Protein AF-A0A2W4L1Z7-F1 (afdb_monomer)

Nearest PDB structures (foldseek):
  4op0-assembly1_A  TM=9.145E-01  e=4.582E-07  Mycobacterium tuberculosis H37Rv
  4xty-assembly2_B  TM=9.457E-01  e=2.290E-06  Mycobacterium tuberculosis
  3l2z-assembly1_A  TM=9.391E-01  e=1.672E-04  Mycobacterium tuberculosis H37Rv
  2cgh-assembly1_A  TM=9.455E-01  e=3.056E-04  Mycobacterium tuberculosis H37Rv
  6jhu-assembly1_A-2  TM=7.944E-01  e=6.098E-02  Leishmania major

Radius of gyration: 16.75 Å; Cα contacts (8 Å, |Δi|>4): 162; chains: 1; bounding box: 35×50×41 Å

Mean predicted aligned error: 8.96 Å

Sequence (113 aa):
MPSSSPYSDLDRPPLDARGLQRALITPEGLWTRLEVRPETGSTNADVAAAARAGEPEGLVVAAEWQSAGRGRLGRGWSSPPRAGIAVSVLLRPGVPVPGRGWPAVAPTGYGWL

Structure (mmCIF, N/CA/C/O backbone):
data_AF-A0A2W4L1Z7-F1
#
_entry.id   AF-A0A2W4L1Z7-F1
#
loop_
_atom_site.group_PDB
_atom_site.id
_atom_site.type_symbol
_atom_site.label_atom_id
_atom_site.label_alt_id
_atom_site.label_comp_id
_atom_site.label_asym_id
_atom_site.label_entity_id
_atom_site.label_seq_id
_atom_site.pdbx_PDB_ins_code
_atom_site.Cartn_x
_atom_site.Cartn_y
_atom_site.Cartn_z
_atom_site.occupancy
_atom_site.B_iso_or_equiv
_atom_site.auth_seq_id
_atom_site.auth_comp_id
_atom_site.auth_asym_id
_atom_site.auth_atom_id
_atom_site.pdbx_PDB_model_num
ATOM 1 N N . MET A 1 1 ? 21.047 -33.551 -10.735 1.00 39.97 1 MET A N 1
ATOM 2 C CA . MET A 1 1 ? 20.010 -33.131 -9.771 1.00 39.97 1 MET A CA 1
ATOM 3 C C . MET A 1 1 ? 20.296 -31.684 -9.400 1.00 39.97 1 MET A C 1
ATOM 5 O O . MET A 1 1 ? 21.307 -31.472 -8.737 1.00 39.97 1 MET A O 1
ATOM 9 N N . PRO A 1 2 ? 19.550 -30.681 -9.894 1.00 43.66 2 PRO A N 1
ATOM 10 C CA . PRO A 1 2 ? 19.815 -29.306 -9.505 1.00 43.66 2 PRO A CA 1
ATOM 11 C C . PRO A 1 2 ? 19.295 -29.068 -8.083 1.00 43.66 2 PRO A C 1
ATOM 13 O O . PRO A 1 2 ? 18.228 -29.541 -7.705 1.00 43.66 2 PRO A O 1
ATOM 16 N N . SER A 1 3 ? 20.122 -28.382 -7.302 1.00 48.25 3 SER A N 1
ATOM 17 C CA . SER A 1 3 ? 19.930 -28.019 -5.899 1.00 48.25 3 SER A CA 1
ATOM 18 C C . SER A 1 3 ? 18.588 -27.319 -5.650 1.00 48.25 3 SER A C 1
ATOM 20 O O . SER A 1 3 ? 18.295 -26.298 -6.268 1.00 48.25 3 SER A O 1
ATOM 22 N N . SER A 1 4 ? 17.788 -27.851 -4.724 1.00 54.62 4 SER A N 1
ATOM 23 C CA . SER A 1 4 ? 16.514 -27.283 -4.276 1.00 54.62 4 SER A CA 1
ATOM 24 C C . SER A 1 4 ? 16.745 -26.221 -3.198 1.00 54.62 4 SER A C 1
ATOM 26 O O . SER A 1 4 ? 16.448 -26.435 -2.020 1.00 54.62 4 SER A O 1
ATOM 28 N N . SER A 1 5 ? 17.309 -25.075 -3.578 1.00 39.66 5 SER A N 1
ATOM 29 C CA . SER A 1 5 ? 17.205 -23.899 -2.717 1.00 39.66 5 SER A CA 1
ATOM 30 C C . SER A 1 5 ? 15.799 -23.305 -2.891 1.00 39.66 5 SER A C 1
ATOM 32 O O . SER A 1 5 ? 15.380 -23.072 -4.026 1.00 39.66 5 SER A O 1
ATOM 34 N N . PRO A 1 6 ? 15.057 -23.020 -1.804 1.00 49.25 6 PRO A N 1
ATOM 35 C CA . PRO A 1 6 ? 13.738 -22.378 -1.874 1.00 49.25 6 PRO A CA 1
ATOM 36 C C . PRO A 1 6 ? 13.782 -20.959 -2.474 1.00 49.25 6 PRO A C 1
ATOM 38 O O . PRO A 1 6 ? 12.744 -20.338 -2.664 1.00 49.25 6 PRO A O 1
ATOM 41 N N . TYR A 1 7 ? 14.978 -20.454 -2.795 1.00 51.69 7 TYR A N 1
ATOM 42 C CA . TYR A 1 7 ? 15.223 -19.156 -3.419 1.00 51.69 7 TYR A CA 1
ATOM 43 C C . TYR A 1 7 ? 15.561 -19.241 -4.922 1.00 51.69 7 TYR A C 1
ATOM 45 O O . TYR A 1 7 ? 16.008 -18.252 -5.495 1.00 51.69 7 TYR A O 1
ATOM 53 N N . SER A 1 8 ? 15.437 -20.412 -5.561 1.00 46.72 8 SER A N 1
ATOM 54 C CA . SER A 1 8 ? 15.895 -20.633 -6.949 1.00 46.72 8 SER A CA 1
ATOM 55 C C . SER A 1 8 ? 14.829 -20.493 -8.033 1.00 46.72 8 SER A C 1
ATOM 57 O O . SER A 1 8 ? 15.180 -20.544 -9.210 1.00 46.72 8 SER A O 1
ATOM 59 N N . ASP A 1 9 ? 13.561 -20.294 -7.675 1.00 53.19 9 ASP A N 1
ATOM 60 C CA . ASP A 1 9 ? 12.516 -20.053 -8.669 1.00 53.19 9 ASP A CA 1
ATOM 61 C C . ASP A 1 9 ? 12.488 -18.561 -9.064 1.00 53.19 9 ASP A C 1
ATOM 63 O O . ASP A 1 9 ? 11.931 -17.707 -8.369 1.00 53.19 9 ASP A O 1
ATOM 67 N N . LEU A 1 10 ? 13.201 -18.228 -10.147 1.00 59.97 10 LEU A N 1
ATOM 68 C CA . LEU A 1 10 ? 13.357 -16.867 -10.678 1.00 59.97 10 LEU A CA 1
ATOM 69 C C . LEU A 1 10 ? 12.201 -16.427 -11.588 1.00 59.97 10 LEU A C 1
ATOM 71 O O . LEU A 1 10 ? 12.211 -15.276 -12.033 1.00 59.97 10 LEU A O 1
ATOM 75 N N . ASP A 1 11 ? 11.200 -17.278 -11.832 1.00 70.56 11 ASP A N 1
ATOM 76 C CA . ASP A 1 11 ? 10.068 -16.934 -12.705 1.00 70.56 11 ASP A CA 1
ATOM 77 C C . ASP A 1 11 ? 9.191 -15.813 -12.109 1.00 70.56 11 ASP A C 1
ATOM 79 O O . ASP A 1 11 ? 8.400 -15.186 -12.824 1.00 70.56 11 ASP A O 1
ATOM 83 N N . ARG A 1 12 ? 9.406 -15.506 -10.812 1.00 77.44 12 ARG A N 1
ATOM 84 C CA . ARG A 1 12 ? 8.825 -14.398 -10.032 1.00 77.44 12 ARG A CA 1
ATOM 85 C C . ARG A 1 12 ? 7.352 -14.203 -10.389 1.00 77.44 12 ARG A C 1
A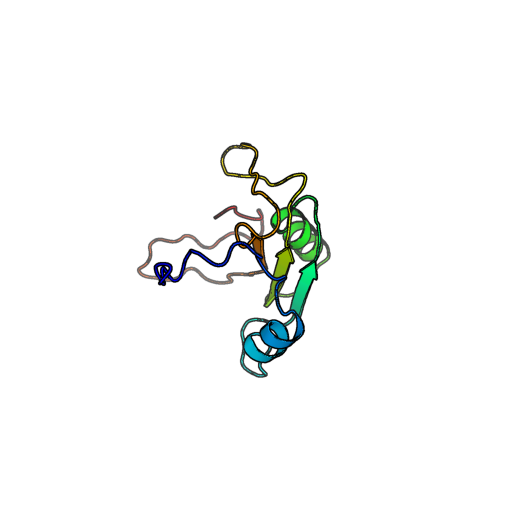TOM 87 O O . ARG A 1 12 ? 7.013 -13.191 -11.002 1.00 77.44 12 ARG A O 1
ATOM 94 N N . PRO A 1 13 ? 6.474 -15.175 -10.105 1.00 85.88 13 PRO A N 1
ATOM 95 C CA . PRO A 1 13 ? 5.067 -15.072 -10.472 1.00 85.88 13 PRO A CA 1
ATOM 96 C C . PRO A 1 13 ? 4.429 -13.811 -9.862 1.00 85.88 13 PRO A C 1
ATOM 98 O O . PRO A 1 13 ? 4.886 -13.345 -8.816 1.00 85.88 13 PRO A O 1
ATOM 101 N N . PRO A 1 14 ? 3.407 -13.229 -10.514 1.00 88.00 14 PRO A N 1
ATOM 102 C CA . PRO A 1 14 ? 2.694 -12.091 -9.948 1.00 88.00 14 PRO A CA 1
ATOM 103 C C . PRO A 1 14 ? 1.983 -12.480 -8.644 1.00 88.00 14 PRO A C 1
ATOM 105 O O . PRO A 1 14 ? 1.645 -13.645 -8.417 1.00 88.00 14 PRO A O 1
ATOM 108 N N . LEU A 1 15 ? 1.713 -11.484 -7.810 1.00 90.44 15 LEU A N 1
ATOM 109 C CA . LEU A 1 15 ? 0.868 -11.575 -6.633 1.00 90.44 15 LEU A CA 1
ATOM 110 C C . LEU A 1 15 ? -0.518 -12.110 -7.018 1.00 90.44 15 LEU A C 1
ATOM 112 O O . LEU A 1 15 ? -1.227 -11.546 -7.855 1.00 90.44 15 LEU A O 1
ATOM 116 N N . ASP A 1 16 ? -0.945 -13.179 -6.345 1.00 93.44 16 ASP A N 1
ATOM 117 C CA . ASP A 1 16 ? -2.312 -13.685 -6.457 1.00 93.44 16 ASP A CA 1
ATOM 118 C C . ASP A 1 16 ? -3.273 -12.750 -5.712 1.00 93.44 16 ASP A C 1
ATOM 120 O O . ASP A 1 16 ? -3.567 -12.929 -4.528 1.00 93.44 16 ASP A O 1
ATOM 124 N N . ALA A 1 17 ? -3.782 -11.740 -6.418 1.00 92.31 17 ALA A N 1
ATOM 125 C CA . ALA A 1 17 ? -4.703 -10.758 -5.855 1.00 92.31 17 ALA A CA 1
ATOM 126 C C . ALA A 1 17 ? -5.951 -11.404 -5.228 1.00 92.31 17 ALA A C 1
ATOM 128 O O . ALA A 1 17 ? -6.418 -10.957 -4.181 1.00 92.31 17 ALA A O 1
ATOM 129 N N . ARG A 1 18 ? -6.476 -12.484 -5.822 1.00 94.19 18 ARG A N 1
ATOM 130 C CA . ARG A 1 18 ? -7.666 -13.178 -5.305 1.00 94.19 18 ARG A CA 1
ATOM 131 C C . ARG A 1 18 ? -7.340 -13.994 -4.062 1.00 94.19 18 ARG A C 1
ATOM 133 O O . ARG A 1 18 ? -8.130 -14.012 -3.118 1.00 94.19 18 ARG A O 1
ATOM 140 N N . GLY A 1 19 ? -6.203 -14.685 -4.059 1.00 94.75 19 GLY A N 1
ATOM 141 C CA . GLY A 1 19 ? -5.687 -15.383 -2.885 1.00 94.75 19 GLY A CA 1
ATOM 142 C C . GLY A 1 19 ? -5.482 -14.428 -1.714 1.00 94.75 19 GLY A C 1
ATOM 143 O O . GLY A 1 19 ? -6.006 -14.669 -0.628 1.00 94.75 19 GLY A O 1
ATOM 144 N N . LEU A 1 20 ? -4.819 -13.298 -1.965 1.00 94.88 20 LEU A N 1
ATOM 145 C CA . LEU A 1 20 ? -4.568 -12.265 -0.963 1.00 94.88 20 LEU A CA 1
ATOM 146 C C . LEU A 1 20 ? -5.859 -11.622 -0.451 1.00 94.88 20 LEU A C 1
ATOM 148 O O . LEU A 1 20 ? -6.009 -11.462 0.755 1.00 94.88 20 LEU A O 1
ATOM 152 N N . GLN A 1 21 ? -6.816 -11.304 -1.325 1.00 95.75 21 GLN A N 1
ATOM 153 C CA . GLN A 1 21 ? -8.091 -10.725 -0.899 1.00 95.75 21 GLN A CA 1
ATOM 154 C C . GLN A 1 21 ? -8.860 -11.678 0.024 1.00 95.75 21 GLN A C 1
ATOM 156 O O . GLN A 1 21 ? -9.354 -11.245 1.060 1.00 95.75 21 GLN A O 1
ATOM 161 N N . ARG A 1 22 ? -8.910 -12.978 -0.305 1.00 96.00 22 ARG A N 1
ATOM 162 C CA . ARG A 1 22 ? -9.540 -13.994 0.557 1.00 96.00 22 ARG A CA 1
ATOM 163 C C . ARG A 1 22 ? -8.827 -14.164 1.897 1.00 96.00 22 ARG A C 1
ATOM 165 O O . ARG A 1 22 ? -9.481 -14.455 2.889 1.00 96.00 22 ARG A O 1
ATOM 172 N N . ALA A 1 23 ? -7.502 -14.038 1.912 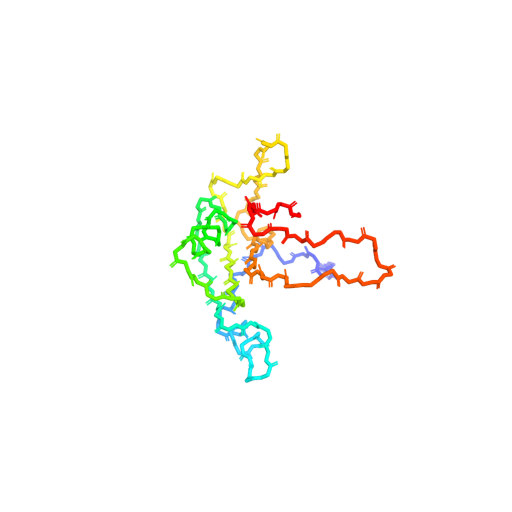1.00 94.94 23 ALA A N 1
ATOM 173 C CA . ALA A 1 23 ? -6.705 -14.229 3.118 1.00 94.94 23 ALA A CA 1
ATOM 174 C C . ALA A 1 23 ? -6.717 -13.005 4.048 1.00 94.94 23 ALA A C 1
ATOM 176 O O . ALA A 1 23 ? -6.661 -13.167 5.263 1.00 94.94 23 ALA A O 1
ATOM 177 N N . LEU A 1 24 ? -6.754 -11.789 3.490 1.00 95.19 24 LEU A N 1
ATOM 178 C CA . LEU A 1 24 ? -6.581 -10.546 4.24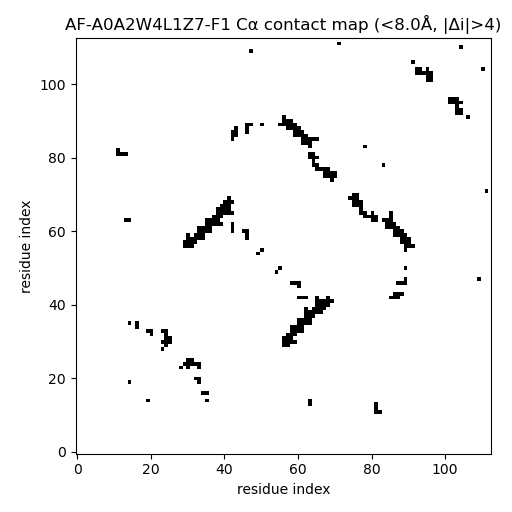7 1.00 95.19 24 LEU A CA 1
ATOM 179 C C . LEU A 1 24 ? -7.901 -9.865 4.613 1.00 95.19 24 LEU A C 1
ATOM 181 O O . LEU A 1 24 ? -7.980 -9.266 5.682 1.00 95.19 24 LEU A O 1
ATOM 185 N N . ILE A 1 25 ? -8.920 -9.945 3.753 1.00 96.56 25 ILE A N 1
ATOM 186 C CA . ILE A 1 25 ? -10.202 -9.267 3.970 1.00 96.56 25 ILE A CA 1
ATOM 187 C C . ILE A 1 25 ? -11.165 -10.248 4.639 1.00 96.56 25 ILE A C 1
ATOM 189 O O . ILE A 1 25 ? -11.779 -11.089 3.984 1.00 96.56 25 ILE A O 1
ATOM 193 N N . THR A 1 26 ? -11.268 -10.148 5.962 1.00 95.00 26 THR A N 1
ATOM 194 C CA . THR A 1 26 ? -12.118 -11.004 6.804 1.00 95.00 26 THR A CA 1
ATOM 195 C C . THR A 1 26 ? -13.107 -10.145 7.600 1.00 95.00 26 THR A C 1
ATOM 197 O O . THR A 1 26 ? -12.818 -8.966 7.810 1.00 95.00 26 THR A O 1
ATOM 200 N N . PRO A 1 27 ? -14.269 -10.677 8.031 1.00 90.06 27 PRO A N 1
ATOM 201 C CA . PRO A 1 27 ? -15.312 -9.863 8.666 1.00 90.06 27 PRO A CA 1
ATOM 202 C C . PRO A 1 27 ? -14.855 -9.139 9.944 1.00 90.06 27 PRO A C 1
ATOM 204 O O . PRO A 1 27 ? -15.262 -8.007 10.183 1.00 90.06 27 PRO A O 1
ATOM 207 N N . GLU A 1 28 ? -13.971 -9.755 10.730 1.00 90.62 28 GLU A N 1
ATOM 208 C CA . GLU A 1 28 ? -13.385 -9.187 11.953 1.00 90.62 28 GLU A CA 1
ATOM 209 C C . GLU A 1 28 ? -11.944 -8.679 11.742 1.00 90.62 28 GLU A C 1
ATOM 211 O O . GLU A 1 28 ? -11.222 -8.390 12.700 1.00 90.62 28 GLU A O 1
ATOM 216 N N . GLY A 1 29 ? -11.498 -8.611 10.486 1.00 89.88 29 GLY A N 1
ATOM 217 C CA . GLY A 1 29 ? -10.143 -8.230 10.114 1.00 89.88 29 GLY A CA 1
ATOM 218 C C . GLY A 1 29 ? -9.914 -6.721 10.120 1.00 89.88 29 GLY A C 1
ATOM 219 O O . GLY A 1 29 ? -10.814 -5.925 9.872 1.00 89.88 29 GLY A O 1
ATOM 220 N N . LEU A 1 30 ? -8.658 -6.326 10.339 1.00 92.50 30 LEU A N 1
ATOM 221 C CA . LEU A 1 30 ? -8.230 -4.926 10.237 1.00 92.50 30 LEU A CA 1
ATOM 222 C C . LEU A 1 30 ? -8.267 -4.408 8.789 1.00 92.50 30 LEU A C 1
ATOM 224 O O . LEU A 1 30 ? -8.464 -3.219 8.551 1.00 92.50 30 LEU A O 1
ATOM 228 N N . TRP A 1 31 ? -8.036 -5.293 7.818 1.00 96.56 31 TRP A N 1
ATOM 229 C CA . TRP A 1 31 ? -7.956 -4.925 6.410 1.00 96.56 31 TRP A CA 1
ATOM 230 C C . TRP A 1 31 ? -9.337 -4.964 5.774 1.00 96.56 31 TRP A C 1
ATOM 232 O O . TRP A 1 31 ? -9.988 -6.005 5.720 1.00 96.56 31 TRP A O 1
ATOM 242 N N . THR A 1 32 ? -9.760 -3.817 5.260 1.00 96.00 32 THR A N 1
ATOM 243 C CA . THR A 1 32 ? -11.095 -3.613 4.690 1.00 96.00 32 THR A CA 1
ATOM 244 C C . THR A 1 32 ? -11.066 -3.596 3.165 1.00 96.00 32 THR A C 1
ATOM 246 O O . THR A 1 32 ? -12.064 -3.915 2.519 1.00 96.00 32 THR A O 1
ATOM 249 N N . ARG A 1 33 ? -9.910 -3.273 2.569 1.00 96.81 33 ARG A N 1
ATOM 250 C CA . ARG A 1 33 ? -9.727 -3.193 1.118 1.00 96.81 33 ARG A CA 1
ATOM 251 C C . ARG A 1 33 ? -8.287 -3.500 0.722 1.00 96.81 33 ARG A C 1
ATOM 253 O O . ARG A 1 33 ? -7.354 -2.988 1.330 1.00 96.81 33 ARG A O 1
ATOM 260 N N . LEU A 1 34 ? -8.119 -4.289 -0.337 1.00 97.75 34 LEU A N 1
ATOM 261 C CA . LEU A 1 34 ? -6.827 -4.591 -0.949 1.00 97.75 34 LEU A CA 1
ATOM 262 C C . LEU A 1 34 ? -6.829 -4.149 -2.412 1.00 97.75 34 LEU A C 1
ATOM 264 O O . LEU A 1 34 ? -7.710 -4.535 -3.177 1.00 97.75 34 LEU A O 1
ATOM 268 N N . GLU A 1 35 ? -5.799 -3.412 -2.807 1.00 97.62 35 GLU A N 1
ATOM 269 C CA . GLU A 1 35 ? -5.500 -3.110 -4.202 1.00 97.62 35 GLU A CA 1
ATOM 270 C C . GLU A 1 35 ? -4.137 -3.682 -4.581 1.00 97.62 35 GLU A C 1
ATOM 272 O O . GLU A 1 35 ? -3.116 -3.283 -4.024 1.00 97.62 35 GLU A O 1
ATOM 277 N N . VAL A 1 36 ? -4.117 -4.596 -5.551 1.00 96.25 36 VAL A N 1
ATOM 278 C CA . VAL A 1 36 ? -2.882 -5.111 -6.152 1.00 96.25 36 VAL A CA 1
ATOM 279 C C . VAL A 1 36 ? -2.727 -4.484 -7.528 1.00 96.25 36 VAL A C 1
ATOM 281 O O . VAL A 1 36 ? -3.589 -4.650 -8.392 1.00 96.25 36 VAL A O 1
ATOM 284 N N . ARG A 1 37 ? -1.639 -3.740 -7.723 1.00 95.12 37 ARG A N 1
ATOM 285 C CA . ARG A 1 37 ? -1.361 -3.001 -8.956 1.00 95.12 37 ARG A CA 1
ATOM 286 C C . ARG A 1 37 ? -0.155 -3.605 -9.683 1.00 95.12 37 ARG A C 1
ATOM 288 O O . ARG A 1 37 ? 0.841 -3.923 -9.036 1.00 95.12 37 ARG A O 1
ATOM 295 N N . PRO A 1 38 ? -0.181 -3.724 -11.020 1.00 92.31 38 PRO A N 1
ATOM 296 C CA . PRO A 1 38 ? 1.011 -4.130 -11.766 1.00 92.31 38 PRO A CA 1
ATOM 297 C C . PRO A 1 38 ? 2.123 -3.071 -11.676 1.00 92.31 38 PRO A C 1
ATOM 299 O O . PRO A 1 38 ? 3.302 -3.402 -11.653 1.00 92.31 38 PRO A O 1
ATOM 302 N N . GLU A 1 39 ? 1.754 -1.795 -11.576 1.00 93.38 39 GLU A N 1
ATOM 303 C CA . GLU A 1 39 ? 2.684 -0.675 -11.471 1.00 93.38 39 GLU A CA 1
ATOM 304 C C . GLU A 1 39 ? 2.042 0.478 -10.691 1.00 93.38 39 GLU A C 1
ATOM 306 O O . GLU A 1 39 ? 0.831 0.702 -10.760 1.00 93.38 39 GLU A O 1
ATOM 311 N N . THR A 1 40 ? 2.865 1.235 -9.968 1.00 96.50 40 THR A N 1
ATOM 312 C CA . THR A 1 40 ? 2.520 2.568 -9.460 1.00 96.50 40 THR A CA 1
ATOM 313 C C . THR A 1 40 ? 3.762 3.459 -9.407 1.00 96.50 40 THR A C 1
ATOM 315 O O . THR A 1 40 ? 4.892 2.976 -9.428 1.00 96.50 40 THR A O 1
ATOM 318 N N . GLY A 1 41 ? 3.578 4.773 -9.270 1.00 94.88 41 GLY A N 1
ATOM 319 C CA . GLY A 1 41 ? 4.668 5.655 -8.858 1.00 94.88 41 GLY A CA 1
ATOM 320 C C . GLY A 1 41 ? 5.171 5.273 -7.463 1.00 94.88 41 GLY A C 1
ATOM 321 O O . GLY A 1 41 ? 6.350 4.974 -7.274 1.00 94.88 41 GLY A O 1
ATOM 322 N N . SER A 1 42 ? 4.278 5.230 -6.470 1.00 95.62 42 SER A N 1
ATOM 323 C CA . SER A 1 42 ? 4.610 4.745 -5.129 1.00 95.62 42 SER A CA 1
ATOM 324 C C . SER A 1 42 ? 3.377 4.310 -4.348 1.00 95.62 42 SER A C 1
ATOM 326 O O . SER A 1 42 ? 2.470 5.115 -4.158 1.00 95.62 42 SER A O 1
ATOM 328 N N . THR A 1 43 ? 3.382 3.087 -3.807 1.00 97.06 43 THR A N 1
ATOM 329 C CA . THR A 1 43 ? 2.291 2.572 -2.955 1.00 97.06 43 THR A CA 1
ATOM 330 C C . THR A 1 43 ? 2.032 3.492 -1.761 1.00 97.06 43 THR A C 1
ATOM 332 O O . THR A 1 43 ? 0.890 3.719 -1.372 1.00 97.06 43 THR A O 1
ATOM 335 N N . ASN A 1 44 ? 3.088 4.104 -1.220 1.00 95.12 44 ASN A N 1
ATOM 336 C CA . ASN A 1 44 ? 2.973 5.033 -0.104 1.00 95.12 44 ASN A CA 1
ATOM 337 C C . ASN A 1 44 ? 2.349 6.372 -0.529 1.00 95.12 44 ASN A C 1
ATOM 339 O O . ASN A 1 44 ? 1.594 6.976 0.229 1.00 95.12 44 ASN A O 1
ATOM 343 N N . ALA A 1 45 ? 2.644 6.845 -1.745 1.00 94.62 45 ALA A N 1
ATOM 344 C CA . ALA A 1 45 ? 2.002 8.042 -2.284 1.00 94.62 45 ALA A CA 1
ATOM 345 C C . ALA A 1 45 ? 0.511 7.796 -2.557 1.00 94.62 45 ALA A C 1
ATOM 347 O O . ALA A 1 45 ? -0.302 8.663 -2.239 1.00 94.62 45 ALA A O 1
ATOM 348 N N . ASP A 1 46 ? 0.168 6.608 -3.061 1.00 96.94 46 ASP A N 1
ATOM 349 C CA . ASP A 1 46 ? -1.212 6.182 -3.302 1.00 96.94 46 ASP A CA 1
ATOM 350 C C . ASP A 1 46 ? -2.019 6.145 -1.998 1.00 96.94 46 ASP A C 1
ATOM 352 O O . ASP A 1 46 ? -3.061 6.793 -1.893 1.00 96.94 46 ASP A O 1
ATOM 356 N N . VAL A 1 47 ? -1.503 5.467 -0.964 1.00 96.69 47 VAL A N 1
ATOM 357 C CA . VAL A 1 47 ? -2.154 5.405 0.355 1.00 96.69 47 VAL A CA 1
ATOM 358 C C . VAL A 1 47 ? -2.267 6.792 0.986 1.00 96.69 47 VAL A C 1
ATOM 360 O O . VAL A 1 47 ? -3.320 7.142 1.516 1.00 96.69 47 VAL A O 1
ATOM 363 N N . ALA A 1 48 ? -1.229 7.628 0.892 1.00 93.88 48 ALA A N 1
ATOM 364 C CA . ALA A 1 48 ? -1.290 8.994 1.405 1.00 93.88 48 ALA A CA 1
ATOM 365 C C . ALA A 1 48 ? -2.316 9.859 0.650 1.00 93.88 48 ALA A C 1
ATOM 367 O O . ALA A 1 48 ? -2.923 10.749 1.243 1.00 93.88 48 ALA A O 1
ATOM 368 N N . ALA A 1 49 ? -2.511 9.648 -0.655 1.00 94.69 49 ALA A N 1
ATOM 369 C CA . ALA A 1 49 ? -3.547 10.332 -1.425 1.00 94.69 49 ALA A CA 1
ATOM 370 C C . ALA A 1 49 ? -4.952 9.874 -1.002 1.00 94.69 49 ALA A C 1
ATOM 372 O O . ALA A 1 49 ? -5.795 10.721 -0.711 1.00 94.69 49 ALA A O 1
ATOM 373 N N . ALA A 1 50 ? -5.174 8.563 -0.867 1.00 95.56 50 ALA A N 1
ATOM 374 C CA . ALA A 1 50 ? -6.434 8.002 -0.376 1.00 95.56 50 ALA A CA 1
ATOM 375 C C . ALA A 1 50 ? -6.769 8.511 1.037 1.00 95.56 50 ALA A C 1
ATOM 377 O O . ALA A 1 50 ? -7.881 8.966 1.304 1.00 95.56 50 ALA A O 1
ATOM 378 N N . ALA A 1 51 ? -5.776 8.550 1.926 1.00 92.94 51 ALA A N 1
ATOM 379 C CA . ALA A 1 51 ? -5.950 9.063 3.277 1.00 92.94 51 ALA A CA 1
ATOM 380 C C . ALA A 1 51 ? -6.332 10.553 3.311 1.00 92.94 51 ALA A C 1
ATOM 382 O O . ALA A 1 51 ? -7.132 10.946 4.164 1.00 92.94 51 ALA A O 1
ATOM 383 N N . ARG A 1 52 ? -5.797 11.378 2.392 1.00 91.62 52 ARG A N 1
ATOM 384 C CA . ARG A 1 52 ? -6.202 12.791 2.219 1.00 91.62 52 ARG A CA 1
ATOM 385 C C . ARG A 1 52 ? -7.615 12.924 1.659 1.00 91.62 52 ARG A C 1
ATOM 387 O O . ARG A 1 52 ? -8.312 13.863 2.019 1.00 91.62 52 ARG A O 1
ATOM 394 N N . ALA A 1 53 ? -8.030 11.987 0.811 1.00 95.06 53 ALA A N 1
ATOM 395 C CA . ALA A 1 53 ? -9.381 11.922 0.261 1.00 95.06 53 ALA A CA 1
ATOM 396 C C . ALA A 1 53 ? -10.427 11.386 1.261 1.00 95.06 53 ALA A C 1
ATOM 398 O O . ALA A 1 53 ? -11.610 11.355 0.939 1.00 95.06 53 ALA A O 1
ATOM 399 N N . GLY A 1 54 ? -10.014 10.993 2.471 1.00 91.88 54 GLY A N 1
ATOM 400 C CA . GLY A 1 54 ? -10.919 10.531 3.524 1.00 91.88 54 GLY A CA 1
ATOM 401 C C . GLY A 1 54 ? -11.108 9.016 3.593 1.00 91.88 54 GLY A C 1
ATOM 402 O O . G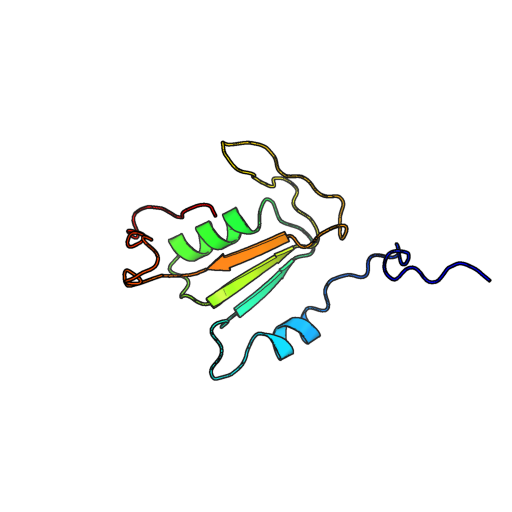LY A 1 54 ? -11.987 8.567 4.322 1.00 91.88 54 GLY A O 1
ATOM 403 N N . GLU A 1 55 ? -10.285 8.223 2.898 1.00 94.88 55 GLU A N 1
ATOM 404 C CA . GLU A 1 55 ? -10.342 6.758 2.984 1.00 94.88 55 GLU A CA 1
ATOM 405 C C . GLU A 1 55 ? -10.203 6.289 4.455 1.00 94.88 55 GLU A C 1
ATOM 407 O O . GLU A 1 55 ? -9.339 6.805 5.190 1.00 94.88 55 GLU A O 1
ATOM 412 N N . PRO A 1 56 ? -11.057 5.357 4.923 1.00 91.75 56 PRO A N 1
ATOM 413 C CA . PRO A 1 56 ? -10.988 4.815 6.278 1.00 91.75 56 PRO A CA 1
ATOM 414 C C . PRO A 1 56 ? -9.720 3.977 6.516 1.00 91.75 56 PRO A C 1
ATOM 416 O O . PRO A 1 56 ? -8.972 3.650 5.596 1.00 91.75 56 PRO A O 1
ATOM 419 N N . GLU A 1 57 ? -9.467 3.644 7.785 1.00 93.25 57 GLU A N 1
ATOM 420 C CA . GLU A 1 57 ? -8.442 2.660 8.161 1.00 93.25 57 GLU A CA 1
ATOM 421 C C . GLU A 1 57 ? -8.689 1.305 7.473 1.00 93.25 57 GLU A C 1
ATOM 423 O O .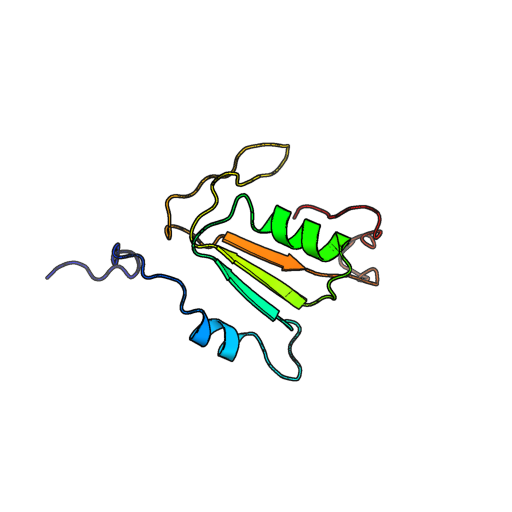 GLU A 1 57 ? -9.833 0.909 7.239 1.00 93.25 57 GLU A O 1
ATOM 428 N N . GLY A 1 58 ? -7.601 0.603 7.146 1.00 95.19 58 GLY A N 1
ATOM 429 C C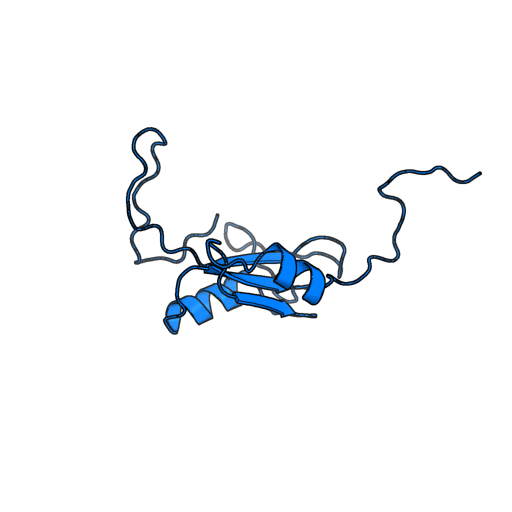A . GLY A 1 58 ? -7.656 -0.763 6.626 1.00 95.19 58 GLY A CA 1
ATOM 430 C C . GLY A 1 58 ? -7.421 -0.906 5.120 1.00 95.19 58 GLY A C 1
ATOM 431 O O . GLY A 1 58 ? -7.429 -2.035 4.627 1.00 95.19 58 GLY A O 1
ATOM 432 N N . LEU A 1 59 ? -7.169 0.188 4.388 1.00 97.62 59 LEU A N 1
ATOM 433 C CA . LEU A 1 59 ? -6.706 0.117 2.996 1.00 97.62 59 LEU A CA 1
ATOM 434 C C . LEU A 1 59 ? -5.287 -0.467 2.929 1.00 97.62 59 LEU A C 1
ATOM 436 O O . LEU A 1 59 ? -4.370 0.027 3.584 1.00 97.62 59 LEU A O 1
ATOM 440 N N . VAL A 1 60 ? -5.095 -1.454 2.057 1.00 98.12 60 VAL A N 1
ATOM 441 C CA . VAL A 1 60 ? -3.802 -2.034 1.687 1.00 98.12 60 VAL A CA 1
ATOM 442 C C . VAL A 1 60 ? -3.571 -1.817 0.194 1.00 98.12 60 VAL A C 1
ATOM 444 O O . VAL A 1 60 ? -4.397 -2.211 -0.627 1.00 98.12 60 VAL A O 1
ATOM 447 N N . VAL A 1 61 ? -2.433 -1.230 -0.172 1.00 98.12 61 VAL A N 1
ATOM 448 C CA . VAL A 1 61 ? -1.994 -1.101 -1.569 1.00 98.12 61 VAL A CA 1
ATOM 449 C C . VAL A 1 61 ? -0.690 -1.861 -1.741 1.00 98.12 61 VAL A C 1
ATOM 451 O O . VAL A 1 61 ? 0.293 -1.560 -1.065 1.00 98.12 61 VAL A O 1
ATOM 454 N N . ALA A 1 62 ? -0.676 -2.820 -2.660 1.00 97.06 62 ALA A N 1
ATOM 455 C CA . ALA A 1 62 ? 0.507 -3.554 -3.079 1.00 97.06 62 ALA A CA 1
ATOM 456 C C . ALA A 1 62 ? 0.792 -3.310 -4.566 1.00 97.06 62 ALA A C 1
ATOM 458 O O . ALA A 1 62 ? -0.133 -3.119 -5.359 1.00 97.06 62 ALA A O 1
ATOM 459 N N . ALA A 1 63 ? 2.067 -3.332 -4.952 1.00 95.44 63 ALA A N 1
ATOM 460 C CA . ALA A 1 63 ? 2.466 -3.201 -6.346 1.00 95.44 63 ALA A CA 1
ATOM 461 C C . ALA A 1 63 ? 3.590 -4.167 -6.732 1.00 95.44 63 ALA A C 1
ATOM 463 O O . ALA A 1 63 ? 4.510 -4.399 -5.950 1.00 95.44 63 ALA A O 1
ATOM 464 N N . GLU A 1 64 ? 3.547 -4.679 -7.963 1.00 92.31 64 GLU A N 1
ATOM 465 C CA . GLU A 1 64 ? 4.629 -5.512 -8.519 1.00 92.31 64 GLU A CA 1
ATOM 466 C C . GLU A 1 64 ? 5.885 -4.695 -8.837 1.00 92.31 64 GLU A C 1
ATOM 468 O O . GLU A 1 64 ? 7.006 -5.218 -8.846 1.00 92.31 64 GLU A O 1
ATOM 473 N N . TRP A 1 65 ? 5.695 -3.404 -9.127 1.00 93.06 65 TRP A N 1
ATOM 474 C CA . TRP A 1 65 ? 6.763 -2.470 -9.438 1.00 93.06 65 TRP A CA 1
ATOM 475 C C . TRP A 1 65 ? 6.408 -1.028 -9.049 1.00 93.06 65 TRP A C 1
ATOM 477 O O . TRP A 1 65 ? 5.254 -0.600 -9.141 1.00 93.06 65 TRP A O 1
ATOM 487 N N . GLN A 1 66 ? 7.429 -0.278 -8.622 1.00 93.94 66 GLN A N 1
ATOM 488 C CA . GLN A 1 66 ? 7.346 1.151 -8.330 1.00 93.94 66 GLN A CA 1
ATOM 489 C C . GLN A 1 66 ? 8.308 1.936 -9.227 1.00 93.94 66 GLN A C 1
ATOM 491 O O . GLN A 1 66 ? 9.523 1.761 -9.121 1.00 93.94 66 GLN A O 1
ATOM 496 N N . SER A 1 67 ? 7.783 2.848 -10.047 1.00 94.19 67 SER A N 1
ATOM 497 C CA . SER A 1 67 ? 8.594 3.705 -10.927 1.00 94.19 67 SER A CA 1
ATOM 498 C C . SER A 1 67 ? 9.190 4.925 -10.212 1.00 94.19 67 SER A C 1
ATOM 500 O O . SER A 1 67 ? 10.205 5.467 -10.644 1.00 94.19 67 SER A O 1
ATOM 502 N N . ALA A 1 68 ? 8.604 5.340 -9.084 1.00 93.94 68 ALA A N 1
ATOM 503 C CA . ALA A 1 68 ? 9.026 6.494 -8.287 1.00 93.94 68 ALA A CA 1
ATOM 504 C C . ALA A 1 68 ? 9.021 6.181 -6.777 1.00 93.94 68 ALA A C 1
ATOM 506 O O . ALA A 1 68 ? 8.533 6.970 -5.956 1.00 93.94 68 ALA A O 1
ATOM 507 N N . GLY A 1 69 ? 9.547 5.006 -6.406 1.00 90.00 69 GLY A N 1
ATOM 508 C CA . GLY A 1 69 ? 9.656 4.582 -5.014 1.00 90.00 69 GLY A CA 1
ATOM 509 C C . GLY A 1 69 ? 10.449 5.580 -4.169 1.00 90.00 69 GLY A C 1
ATOM 510 O O . GLY A 1 69 ? 11.455 6.144 -4.604 1.00 90.00 69 GLY A O 1
ATOM 511 N N . ARG A 1 70 ? 9.987 5.817 -2.937 1.00 89.50 70 ARG A N 1
ATOM 512 C CA . ARG A 1 70 ? 10.605 6.769 -2.005 1.00 89.50 70 ARG A CA 1
ATOM 513 C C . ARG A 1 70 ? 11.028 6.052 -0.735 1.00 89.50 70 ARG A C 1
ATOM 515 O O . ARG A 1 70 ? 10.192 5.489 -0.039 1.00 89.50 70 ARG A O 1
ATOM 522 N N . GLY A 1 71 ? 12.319 6.105 -0.446 1.00 87.44 71 GLY A N 1
ATOM 523 C CA . GLY A 1 71 ? 12.906 5.706 0.822 1.00 87.44 71 GLY A CA 1
ATOM 524 C C . GLY A 1 71 ? 13.008 6.874 1.807 1.00 87.44 71 GLY A C 1
ATOM 525 O O . GLY A 1 71 ? 12.579 8.004 1.552 1.00 87.44 71 GLY A O 1
ATOM 526 N N . ARG A 1 72 ? 13.610 6.600 2.966 1.00 87.06 72 ARG A N 1
ATOM 527 C CA . ARG A 1 72 ? 13.789 7.587 4.040 1.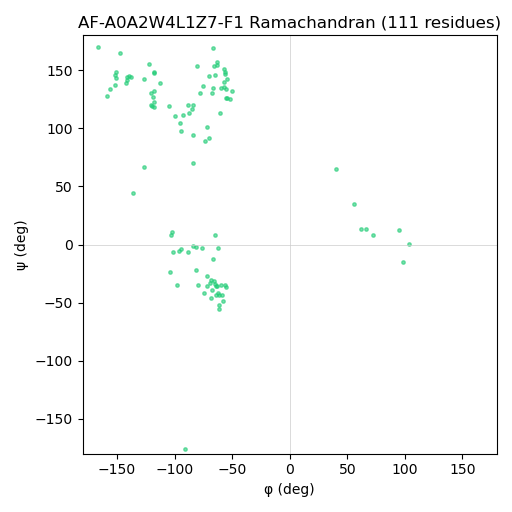00 87.06 72 ARG A CA 1
ATOM 528 C C . ARG A 1 72 ? 14.722 8.723 3.616 1.00 87.06 72 ARG A C 1
ATOM 530 O O . ARG A 1 72 ? 15.620 8.539 2.795 1.00 87.06 72 ARG A O 1
ATOM 537 N N . LEU A 1 73 ? 14.534 9.892 4.234 1.00 84.88 73 LEU A N 1
ATOM 538 C CA . LEU A 1 73 ? 15.362 11.090 4.019 1.00 84.88 73 LEU A CA 1
ATOM 539 C C . LEU A 1 73 ? 15.424 11.525 2.543 1.00 84.88 73 LEU A C 1
ATOM 541 O O . LEU A 1 73 ? 16.462 11.971 2.066 1.00 84.88 73 LEU A O 1
ATOM 545 N N . GLY A 1 74 ? 14.320 11.344 1.811 1.00 81.88 74 GLY A N 1
ATOM 546 C CA . GLY A 1 74 ? 14.207 11.744 0.407 1.00 81.88 74 GLY A CA 1
ATOM 547 C C . GLY A 1 74 ? 14.995 10.876 -0.577 1.00 81.88 74 GLY A C 1
ATOM 548 O O . GLY A 1 74 ? 15.080 11.226 -1.750 1.00 81.88 74 GLY A O 1
ATOM 549 N N . ARG A 1 75 ? 15.567 9.749 -0.135 1.00 89.81 75 ARG A N 1
ATOM 550 C CA . ARG A 1 75 ? 16.282 8.828 -1.028 1.00 89.81 75 ARG A CA 1
ATOM 551 C C . ARG A 1 75 ? 15.298 8.118 -1.953 1.00 89.81 75 ARG A C 1
ATOM 553 O O . ARG A 1 75 ? 14.192 7.780 -1.541 1.00 89.81 75 ARG A O 1
ATOM 560 N N . GLY A 1 76 ? 15.713 7.850 -3.186 1.00 89.44 76 GLY A N 1
ATOM 561 C CA . GLY A 1 76 ? 14.967 6.962 -4.074 1.00 89.44 76 GLY A CA 1
ATOM 562 C C . GLY A 1 76 ? 14.949 5.533 -3.529 1.00 89.44 76 GLY A C 1
ATOM 563 O O . GLY A 1 76 ? 15.914 5.082 -2.912 1.00 89.44 76 GLY A O 1
ATOM 564 N N . TRP A 1 77 ? 13.849 4.829 -3.763 1.00 88.44 77 TRP A N 1
ATOM 565 C CA . TRP A 1 77 ? 13.736 3.389 -3.566 1.00 88.44 77 TRP A CA 1
ATOM 566 C C . TRP A 1 77 ? 13.438 2.737 -4.913 1.00 88.44 77 TRP A C 1
ATOM 568 O O . TRP A 1 77 ? 12.559 3.199 -5.638 1.00 88.44 77 TRP A O 1
ATOM 578 N N . SER A 1 78 ? 14.168 1.677 -5.251 1.00 87.00 78 SER A N 1
ATOM 579 C CA . SER A 1 78 ? 13.989 0.938 -6.498 1.00 87.00 78 SER A CA 1
ATOM 580 C C . SER A 1 78 ? 14.153 -0.553 -6.243 1.00 87.00 78 SER A C 1
ATOM 582 O O . SER A 1 78 ? 15.005 -0.969 -5.460 1.00 87.00 78 SER A O 1
ATOM 584 N N . SER A 1 79 ? 13.328 -1.342 -6.919 1.00 83.62 79 SER A N 1
ATOM 585 C CA . SER A 1 79 ? 13.392 -2.797 -6.947 1.00 83.62 79 SER A CA 1
ATOM 586 C C . SER A 1 79 ? 13.043 -3.253 -8.362 1.00 83.62 79 SER A C 1
ATOM 588 O O . SER A 1 79 ? 12.112 -2.692 -8.953 1.00 83.62 79 SER A O 1
ATOM 590 N N . PRO A 1 80 ? 13.742 -4.251 -8.932 1.00 83.12 80 PRO A N 1
ATOM 591 C CA . PRO A 1 80 ? 13.283 -4.882 -10.159 1.00 83.12 80 PRO A CA 1
ATOM 592 C C . PRO A 1 80 ? 11.855 -5.430 -9.981 1.00 83.12 80 PRO A C 1
ATOM 594 O O . PRO A 1 80 ? 11.512 -5.871 -8.877 1.00 83.12 80 PRO A O 1
ATOM 597 N N . PRO A 1 81 ? 11.029 -5.453 -11.043 1.00 82.19 81 PRO A N 1
ATOM 598 C CA . PRO A 1 81 ? 9.682 -6.003 -10.964 1.00 82.19 81 PRO A CA 1
ATOM 599 C C . PRO A 1 81 ? 9.674 -7.397 -10.335 1.00 82.19 81 PRO A C 1
ATOM 601 O O . PRO A 1 81 ? 10.477 -8.264 -10.715 1.00 82.19 81 PRO A O 1
ATOM 604 N N . ARG A 1 82 ? 8.771 -7.596 -9.368 1.00 83.94 82 ARG A N 1
ATOM 605 C CA . ARG A 1 82 ? 8.533 -8.882 -8.689 1.00 83.94 82 ARG A CA 1
ATOM 606 C C . ARG A 1 82 ? 9.744 -9.433 -7.910 1.00 83.94 82 ARG A C 1
ATOM 608 O O . ARG A 1 82 ? 9.764 -10.599 -7.533 1.00 83.94 82 ARG A O 1
ATOM 615 N N . ALA A 1 83 ? 10.779 -8.617 -7.675 1.00 84.56 83 ALA A N 1
ATOM 616 C CA . ALA A 1 83 ? 11.961 -8.991 -6.881 1.00 84.56 83 ALA A CA 1
ATOM 617 C C . ALA A 1 83 ? 11.803 -8.713 -5.375 1.00 84.56 83 ALA A C 1
ATOM 619 O O . ALA A 1 83 ? 12.674 -9.062 -4.582 1.00 84.56 83 ALA A O 1
ATOM 620 N N . GLY A 1 84 ? 10.705 -8.070 -4.988 1.00 84.62 84 GLY A N 1
ATOM 621 C CA . GLY A 1 84 ? 10.350 -7.747 -3.615 1.00 84.62 84 GLY A CA 1
ATOM 622 C C . GLY A 1 84 ? 8.892 -7.308 -3.548 1.00 84.62 84 GLY A C 1
ATOM 623 O O . GLY A 1 84 ? 8.262 -7.087 -4.581 1.00 84.62 84 GLY A O 1
ATOM 624 N N . ILE A 1 85 ? 8.360 -7.182 -2.334 1.00 87.75 85 ILE A N 1
ATOM 625 C CA . ILE A 1 85 ? 6.969 -6.781 -2.110 1.00 87.75 85 ILE A CA 1
ATOM 626 C C . ILE A 1 85 ? 6.946 -5.295 -1.759 1.00 87.75 85 ILE A C 1
ATOM 628 O O . ILE A 1 85 ? 7.395 -4.896 -0.684 1.00 87.75 85 ILE A O 1
ATOM 632 N N . ALA A 1 86 ? 6.413 -4.478 -2.665 1.00 94.00 86 ALA A N 1
ATOM 633 C CA . ALA A 1 86 ? 6.062 -3.095 -2.382 1.00 94.00 86 ALA A CA 1
ATOM 634 C C . ALA A 1 86 ? 4.642 -3.054 -1.817 1.00 94.00 86 ALA A C 1
ATOM 636 O O . ALA A 1 86 ? 3.689 -3.369 -2.527 1.00 94.00 86 ALA A O 1
ATOM 637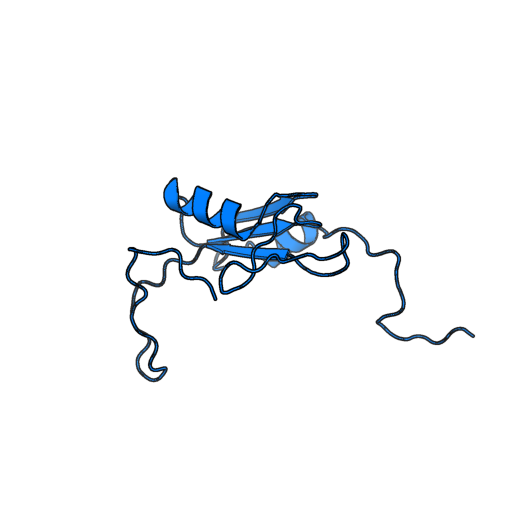 N N . VAL A 1 87 ? 4.500 -2.683 -0.545 1.00 96.25 87 VAL A N 1
ATOM 638 C CA . VAL A 1 87 ? 3.202 -2.614 0.133 1.00 96.25 87 VAL A CA 1
ATOM 639 C C . VAL A 1 87 ? 3.131 -1.403 1.053 1.00 96.25 87 VAL A C 1
ATOM 641 O O . VAL A 1 87 ? 4.115 -0.998 1.672 1.00 96.25 87 VAL A O 1
ATOM 644 N N . SER A 1 88 ? 1.954 -0.798 1.138 1.00 96.50 88 SER A N 1
ATOM 645 C CA . SER A 1 88 ? 1.651 0.281 2.074 1.00 96.50 88 SER A CA 1
ATOM 646 C C . SER A 1 88 ? 0.247 0.088 2.633 1.00 96.50 88 SER A C 1
ATOM 648 O O . SER A 1 88 ? -0.644 -0.388 1.930 1.00 96.50 88 SER A O 1
ATOM 650 N N . VAL A 1 89 ? 0.058 0.445 3.902 1.00 96.50 89 VAL A N 1
ATOM 651 C CA . VAL A 1 89 ? -1.209 0.270 4.622 1.00 96.50 89 VAL A CA 1
ATOM 652 C C . VAL A 1 89 ? -1.663 1.587 5.235 1.00 96.50 89 VAL A C 1
ATOM 654 O O . VAL A 1 89 ? -0.842 2.375 5.705 1.00 96.50 89 VAL A O 1
ATOM 657 N N . LEU A 1 90 ? -2.971 1.831 5.227 1.00 94.06 90 LEU A N 1
ATOM 658 C CA . LEU A 1 90 ? -3.584 2.995 5.851 1.00 94.06 90 LEU A CA 1
ATOM 659 C C . LEU A 1 90 ? -4.007 2.636 7.272 1.00 94.06 90 LEU A C 1
ATOM 661 O O . LEU A 1 90 ? -4.950 1.872 7.471 1.00 94.06 90 LEU A O 1
ATOM 665 N N . LEU A 1 91 ? -3.327 3.236 8.247 1.00 91.19 91 LEU A N 1
ATOM 666 C CA . LEU A 1 91 ? -3.665 3.147 9.665 1.00 91.19 91 LEU A CA 1
ATOM 667 C C . LEU A 1 91 ? -3.999 4.535 10.221 1.00 91.19 91 LEU A C 1
ATOM 669 O O . LEU A 1 91 ? -3.440 5.547 9.790 1.00 91.19 91 LEU A O 1
ATOM 673 N N . ARG A 1 92 ? -4.903 4.580 11.196 1.00 86.38 92 ARG A N 1
ATOM 674 C CA . ARG A 1 92 ? -5.347 5.765 11.939 1.00 86.38 92 ARG A CA 1
ATOM 675 C C . ARG A 1 92 ? -5.203 5.493 13.444 1.00 86.38 92 ARG A C 1
ATOM 677 O O . ARG A 1 92 ? -6.205 5.415 14.153 1.00 86.38 92 ARG A O 1
ATOM 684 N N . PRO A 1 93 ? -3.967 5.353 13.958 1.00 76.75 93 PRO A N 1
ATOM 685 C CA . PRO A 1 93 ? -3.742 5.075 15.373 1.00 76.75 93 PRO A CA 1
ATOM 686 C C . PRO A 1 93 ? -4.315 6.205 16.242 1.00 76.75 93 PRO A C 1
ATOM 688 O O . PRO A 1 93 ? -3.843 7.338 16.201 1.00 76.75 93 PRO A O 1
ATOM 691 N N . GLY A 1 94 ? -5.355 5.891 17.018 1.00 65.19 94 GLY A N 1
ATOM 692 C CA . GLY A 1 94 ? -6.138 6.873 17.778 1.00 65.19 94 GLY A CA 1
ATOM 693 C C . GLY A 1 94 ? -5.710 7.088 19.232 1.00 65.19 94 GLY A C 1
ATOM 694 O O . GLY A 1 94 ? -6.288 7.934 19.907 1.00 65.19 94 GLY A O 1
ATOM 695 N N . VAL A 1 95 ? -4.729 6.339 19.746 1.00 60.91 95 VAL A N 1
ATOM 696 C CA . VAL A 1 95 ? -4.328 6.409 21.161 1.00 60.91 95 VAL A CA 1
ATOM 697 C C . VAL A 1 95 ? -2.845 6.071 21.349 1.00 60.91 95 VAL A C 1
ATOM 699 O O . VAL A 1 95 ? -2.339 5.174 20.670 1.00 60.91 95 VAL A O 1
ATOM 702 N N . PRO A 1 96 ? -2.134 6.746 22.277 1.00 61.47 96 PRO A N 1
ATOM 703 C CA . PRO A 1 96 ? -0.832 6.283 22.747 1.00 61.47 96 PRO A CA 1
ATOM 704 C C . PRO A 1 96 ? -0.933 4.841 23.254 1.00 61.47 96 PRO A C 1
ATOM 706 O O . PRO A 1 96 ? -1.910 4.491 23.911 1.00 61.47 96 PRO A O 1
ATOM 709 N N . VAL A 1 97 ? 0.094 4.026 23.009 1.00 60.12 97 VAL A N 1
ATOM 710 C CA . VAL A 1 97 ? 0.218 2.689 23.611 1.00 60.12 97 VAL A CA 1
ATOM 711 C C . VAL A 1 97 ? 1.107 2.811 24.858 1.00 60.12 97 VAL A C 1
ATOM 713 O O . VAL A 1 97 ? 2.329 2.947 24.705 1.00 60.12 97 VAL A O 1
ATOM 716 N N . PRO A 1 98 ? 0.557 2.781 26.091 1.00 51.03 98 PRO A N 1
ATOM 717 C CA . PRO A 1 98 ? 1.368 2.856 27.304 1.00 51.03 98 PRO A CA 1
ATOM 718 C C . PRO A 1 98 ? 2.365 1.688 27.351 1.00 51.03 98 PRO A C 1
ATOM 720 O O . PRO A 1 98 ? 2.011 0.551 27.049 1.00 51.03 98 PRO A O 1
ATOM 723 N N . GLY A 1 99 ? 3.625 1.968 27.697 1.00 59.66 99 GLY A N 1
ATOM 724 C CA . GLY A 1 99 ? 4.684 0.956 27.848 1.00 59.66 99 GLY A CA 1
ATOM 725 C C . GLY A 1 99 ? 5.630 0.776 26.653 1.00 59.66 99 GLY A C 1
ATOM 726 O O . GLY A 1 99 ? 6.706 0.217 26.831 1.00 59.66 99 GLY A O 1
ATOM 727 N N . ARG A 1 100 ? 5.297 1.292 25.457 1.00 61.25 100 ARG A N 1
ATOM 728 C CA . ARG A 1 100 ? 6.187 1.237 24.271 1.00 61.25 100 ARG A CA 1
ATOM 729 C C . ARG A 1 100 ? 6.940 2.541 23.974 1.00 61.25 100 ARG A C 1
ATOM 731 O O . ARG A 1 100 ? 7.774 2.566 23.075 1.00 61.25 100 ARG A O 1
ATOM 738 N N . GLY A 1 101 ? 6.642 3.621 24.704 1.00 58.56 101 GLY A N 1
ATOM 739 C CA . GLY A 1 101 ? 7.255 4.943 24.500 1.00 58.56 101 GLY A CA 1
ATOM 740 C C . GLY A 1 101 ? 6.907 5.602 23.159 1.00 58.56 101 GLY A C 1
ATOM 741 O O . GLY A 1 101 ? 7.555 6.568 22.769 1.00 58.56 101 GLY A O 1
ATOM 742 N N . TRP A 1 102 ? 5.911 5.084 22.433 1.00 60.62 102 TRP A N 1
ATOM 743 C CA . TRP A 1 102 ? 5.483 5.646 21.156 1.00 60.62 102 TRP A CA 1
ATOM 744 C C . TRP A 1 102 ? 4.501 6.793 21.406 1.00 60.62 102 TRP A C 1
ATOM 746 O O . TRP A 1 102 ? 3.457 6.561 22.027 1.00 60.62 102 TRP A O 1
ATOM 756 N N . PRO A 1 103 ? 4.810 8.025 20.961 1.00 58.72 103 PRO A N 1
ATOM 757 C CA . PRO A 1 103 ? 3.873 9.130 21.087 1.00 58.72 103 PRO A CA 1
ATOM 758 C C . PRO A 1 103 ? 2.614 8.841 20.262 1.00 58.72 103 PRO A C 1
ATOM 760 O O . PRO A 1 103 ? 2.666 8.108 19.271 1.00 58.72 103 PRO A O 1
ATOM 763 N N . ALA A 1 104 ? 1.484 9.443 20.644 1.00 61.31 104 ALA A N 1
ATOM 764 C CA . ALA A 1 104 ? 0.337 9.501 19.744 1.00 61.31 104 ALA A CA 1
ATOM 765 C C . ALA A 1 104 ? 0.792 10.120 18.417 1.00 61.31 104 ALA A C 1
ATOM 767 O O . ALA A 1 104 ? 1.378 11.206 18.401 1.00 61.31 104 ALA A O 1
ATOM 768 N N . VAL A 1 105 ? 0.535 9.426 17.309 1.00 63.56 105 VAL A N 1
ATOM 769 C CA . VAL A 1 105 ? 0.761 9.994 15.982 1.00 63.56 105 VAL A CA 1
ATOM 770 C C . VAL A 1 105 ? -0.325 11.040 15.783 1.00 63.56 105 VAL A C 1
ATOM 772 O O . VAL A 1 105 ? -1.481 10.711 15.529 1.00 63.56 105 VAL A O 1
ATOM 775 N N . ALA A 1 106 ? 0.027 12.312 15.970 1.00 55.69 106 ALA A N 1
ATOM 776 C CA . ALA A 1 106 ? -0.888 13.398 15.666 1.00 55.69 106 ALA A CA 1
ATOM 777 C C . ALA A 1 106 ? -1.309 13.281 14.185 1.00 55.69 106 ALA A C 1
ATOM 779 O O . ALA A 1 106 ? -0.441 13.081 13.331 1.00 55.69 106 ALA A O 1
ATOM 780 N N . PRO A 1 107 ? -2.601 13.442 13.841 1.00 56.38 107 PRO A N 1
ATOM 781 C CA . PRO A 1 107 ? -3.088 13.328 12.461 1.00 56.38 107 PRO A CA 1
ATOM 782 C C . PRO A 1 107 ? -2.549 14.414 11.508 1.00 56.38 107 PRO A C 1
ATOM 784 O O . PRO A 1 107 ? -2.984 14.517 10.365 1.00 56.38 107 PRO A O 1
ATOM 787 N N . THR A 1 108 ? -1.594 15.229 11.956 1.00 53.75 108 THR A N 1
ATOM 788 C CA . THR A 1 108 ? -0.973 16.330 11.220 1.00 53.75 108 THR A CA 1
ATOM 789 C C . THR A 1 108 ? 0.138 15.889 10.263 1.00 53.75 108 THR A C 1
ATOM 791 O O . THR A 1 108 ? 0.659 16.726 9.527 1.00 53.75 108 THR A O 1
ATO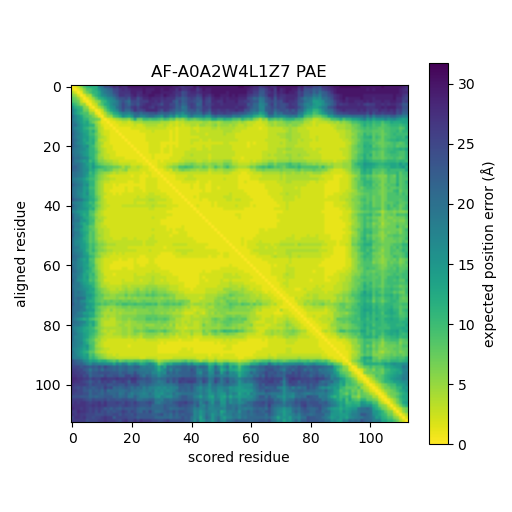M 794 N N . GLY A 1 109 ? 0.485 14.597 10.203 1.00 56.34 109 GLY A N 1
ATOM 795 C CA . GLY A 1 109 ? 1.443 14.091 9.220 1.00 56.34 109 GLY A CA 1
ATOM 796 C C . GLY A 1 109 ? 1.294 12.602 8.918 1.00 56.34 109 GLY A C 1
ATOM 797 O O . GLY A 1 109 ? 1.213 11.779 9.825 1.00 56.34 109 GLY A O 1
ATOM 798 N N . TYR A 1 110 ? 1.314 12.249 7.630 1.00 55.81 110 TYR A N 1
ATOM 799 C CA . TYR A 1 110 ? 1.491 10.865 7.184 1.00 55.81 110 TYR A CA 1
ATOM 800 C C . TYR A 1 110 ? 2.939 10.460 7.478 1.00 55.81 110 TYR A C 1
ATOM 802 O O . TYR A 1 110 ? 3.855 10.774 6.718 1.00 55.81 110 TYR A O 1
ATOM 810 N N . GLY A 1 111 ? 3.148 9.880 8.658 1.00 53.28 111 GLY A N 1
ATOM 811 C CA . GLY A 1 111 ? 4.454 9.440 9.128 1.00 53.28 111 GLY A CA 1
ATOM 812 C C . GLY A 1 111 ? 4.986 8.277 8.296 1.00 53.28 111 GLY A C 1
ATOM 813 O O . GLY A 1 111 ? 4.270 7.327 7.996 1.00 53.28 111 GLY A O 1
ATOM 814 N N . TRP A 1 112 ? 6.257 8.374 7.931 1.00 52.12 112 TRP A N 1
ATOM 815 C CA . TRP A 1 112 ? 7.043 7.329 7.284 1.00 52.12 112 TRP A CA 1
ATOM 816 C C . TRP A 1 112 ? 7.601 6.416 8.378 1.00 52.12 112 TRP A C 1
ATOM 818 O O . TRP A 1 112 ? 8.394 6.882 9.204 1.00 52.12 112 TRP A O 1
ATOM 828 N N . LEU A 1 113 ? 7.200 5.147 8.381 1.00 47.72 113 LEU A N 1
ATOM 829 C CA . LEU A 1 113 ? 7.951 4.075 9.033 1.00 47.72 113 LEU A CA 1
ATOM 830 C C . LEU A 1 113 ? 8.702 3.291 7.958 1.00 47.72 113 LEU A C 1
ATOM 832 O O . LEU A 1 113 ? 8.072 2.985 6.923 1.00 47.72 113 LEU A O 1
#

pLDDT: mean 82.03, std 17.4, range [39.66, 98.12]

Solvent-accessible surface area (backbone atoms only — not comparable to full-atom values): 7120 Å² total; per-residue (Å²): 133,84,82,86,52,95,83,67,76,79,81,48,74,78,83,56,57,67,62,48,43,67,72,50,50,46,98,91,42,74,32,73,44,75,45,75,34,77,62,41,50,29,43,59,59,52,45,54,49,41,51,73,74,63,54,65,66,15,39,34,32,35,28,38,26,42,84,54,25,73,41,76,96,82,35,79,36,81,62,63,72,47,74,57,87,47,68,30,71,39,77,73,70,86,63,59,54,88,91,72,84,48,73,57,65,59,92,88,56,92,77,88,130

Foldseek 3Di:
DDDPDVPPPPPLDADPQVVCCVVQCDPPHQAPEEAEEQEDQAQLVVLVVCVVVPNDFRYKYKYQFHPNDADPPRDTDGDPGSRDIRMDGDDDQDDDDPPPPDDRPDPPDPDDD

Secondary structure (DSSP, 8-state):
-----TT--TT-PPP-HHHHHHHH--TT-S--EEEEES-BS-HHHHHHHHHHTTPPTTEEEEES-BSSEE-GGG-EE---TTSS-EEEE-----S-BTTTTBPP--TTS----